Protein AF-A0A950Q450-F1 (afdb_monomer)

Sequence (55 aa):
EGAKTIIHLASSPDVATISGKYFYKCKLDEPTAAAQSDRDAERLWTISRELSGVG

Structure (mmCIF, N/CA/C/O backbone):
data_AF-A0A950Q450-F1
#
_entry.id   AF-A0A950Q450-F1
#
loop_
_atom_site.group_PDB
_atom_site.id
_atom_site.type_symbol
_atom_site.label_atom_id
_atom_site.label_alt_id
_atom_site.label_comp_id
_atom_site.label_asym_id
_atom_site.label_entity_id
_atom_site.label_seq_id
_atom_site.pdbx_PDB_ins_code
_atom_site.Cartn_x
_atom_site.Cartn_y
_atom_site.Cartn_z
_atom_site.occupancy
_atom_site.B_iso_or_equiv
_atom_site.auth_seq_id
_atom_site.auth_comp_id
_atom_site.auth_asym_id
_atom_site.auth_atom_id
_atom_site.pdbx_PDB_model_num
ATOM 1 N N . GLU A 1 1 ? 0.088 -3.729 20.744 1.00 62.09 1 GLU A N 1
ATOM 2 C CA . GLU A 1 1 ? -1.125 -3.846 19.902 1.00 62.09 1 GLU A CA 1
ATOM 3 C C . GLU A 1 1 ? -0.838 -3.460 18.443 1.00 62.09 1 GLU A C 1
ATOM 5 O O . GLU A 1 1 ? -1.134 -2.346 18.039 1.00 62.09 1 GLU A O 1
ATOM 10 N N . GLY A 1 2 ? -0.214 -4.343 17.654 1.00 74.94 2 GLY A N 1
ATOM 11 C CA . GLY A 1 2 ? 0.182 -4.031 16.265 1.00 74.94 2 GLY A CA 1
ATOM 12 C C . GLY A 1 2 ? -0.783 -4.536 15.184 1.00 74.94 2 GLY A C 1
ATOM 13 O O . GLY A 1 2 ? -0.897 -3.929 14.128 1.00 74.94 2 GLY A O 1
ATOM 14 N N . ALA A 1 3 ? -1.524 -5.617 15.450 1.00 87.56 3 ALA A N 1
ATOM 15 C CA . ALA A 1 3 ? -2.331 -6.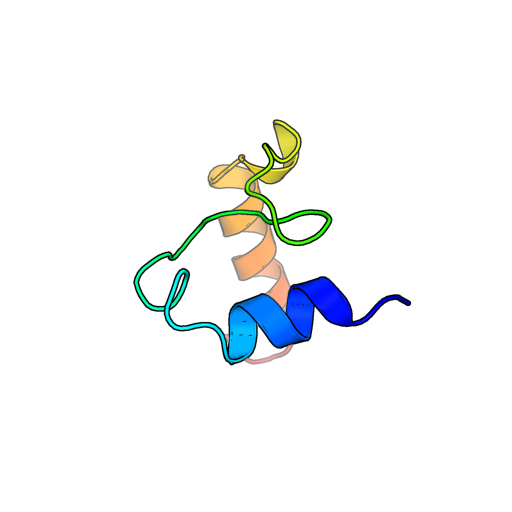308 14.437 1.00 87.56 3 ALA A CA 1
ATOM 16 C C . ALA A 1 3 ? -3.749 -5.740 14.231 1.00 87.56 3 ALA A C 1
ATOM 18 O O . ALA A 1 3 ? -4.477 -6.215 13.365 1.00 87.56 3 ALA A O 1
ATOM 19 N N . LYS A 1 4 ? -4.164 -4.729 15.008 1.00 89.69 4 LYS A N 1
ATOM 20 C CA . LYS 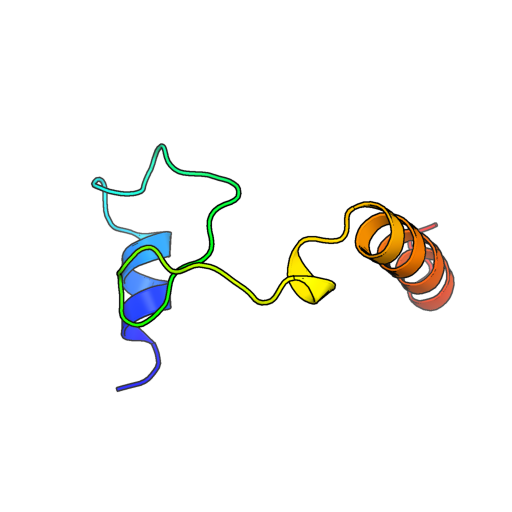A 1 4 ? -5.550 -4.223 15.002 1.00 89.69 4 LYS A CA 1
ATOM 21 C C . LYS A 1 4 ? -6.018 -3.768 13.617 1.00 89.69 4 LYS A C 1
ATOM 23 O O . LYS A 1 4 ? -7.099 -4.159 13.193 1.00 89.69 4 LYS A O 1
ATOM 28 N N . THR A 1 5 ? -5.188 -3.005 12.903 1.00 88.69 5 THR A N 1
ATOM 29 C CA . THR A 1 5 ? -5.510 -2.529 11.547 1.00 88.69 5 THR A CA 1
ATOM 30 C C . THR A 1 5 ? -5.690 -3.690 10.571 1.00 88.69 5 THR A C 1
ATOM 32 O O . THR A 1 5 ? -6.620 -3.675 9.776 1.00 88.69 5 THR A O 1
ATOM 35 N N . ILE A 1 6 ? -4.846 -4.721 10.666 1.00 90.19 6 ILE A N 1
ATOM 36 C CA . ILE A 1 6 ? -4.906 -5.898 9.787 1.00 90.19 6 ILE A CA 1
ATOM 37 C C . ILE A 1 6 ? -6.199 -6.677 10.038 1.00 90.19 6 ILE A C 1
ATOM 39 O O . ILE A 1 6 ? -6.909 -7.005 9.094 1.00 90.19 6 ILE A O 1
ATOM 43 N N . ILE A 1 7 ? -6.538 -6.920 11.309 1.00 90.44 7 ILE A N 1
ATOM 44 C CA . ILE A 1 7 ? -7.776 -7.617 11.683 1.00 90.44 7 ILE A CA 1
ATOM 45 C C . ILE A 1 7 ? -8.998 -6.833 11.186 1.00 90.44 7 ILE A C 1
ATOM 47 O 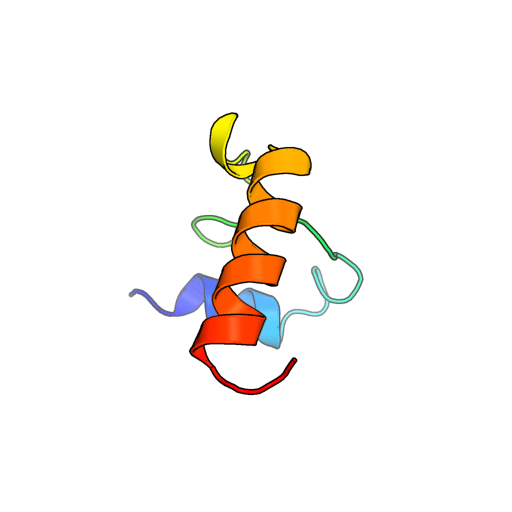O . ILE A 1 7 ? -9.910 -7.428 10.617 1.00 90.44 7 ILE A O 1
ATOM 51 N N . HIS A 1 8 ? -9.000 -5.506 11.344 1.00 87.81 8 HIS A N 1
ATOM 52 C CA . HIS A 1 8 ? -10.079 -4.651 10.854 1.00 87.81 8 HIS A CA 1
ATOM 53 C C . HIS A 1 8 ? -10.241 -4.753 9.330 1.00 87.81 8 HIS A C 1
ATOM 55 O O . HIS A 1 8 ? -11.342 -5.029 8.870 1.00 87.81 8 HIS A O 1
ATOM 61 N N . LEU A 1 9 ? -9.156 -4.634 8.558 1.00 90.69 9 LEU A N 1
ATOM 62 C CA . LEU A 1 9 ? -9.208 -4.739 7.093 1.00 90.69 9 LEU A CA 1
ATOM 63 C C . LEU A 1 9 ? -9.623 -6.127 6.595 1.00 90.69 9 LEU A C 1
ATOM 65 O O . LEU A 1 9 ? -10.288 -6.232 5.571 1.00 90.69 9 LEU A O 1
ATOM 69 N N . ALA A 1 10 ? -9.241 -7.187 7.309 1.00 91.25 10 ALA A N 1
ATOM 70 C CA . ALA A 1 10 ? -9.546 -8.554 6.904 1.00 91.25 10 ALA A CA 1
ATOM 71 C C . ALA A 1 10 ? -10.983 -8.995 7.234 1.00 91.25 10 ALA A C 1
ATOM 73 O O . ALA A 1 10 ? -11.479 -9.927 6.608 1.00 91.25 10 ALA A O 1
ATOM 74 N N . SER A 1 11 ? -11.631 -8.389 8.237 1.00 90.69 11 SER A N 1
ATOM 75 C CA . SER A 1 11 ? -12.892 -8.917 8.792 1.00 90.69 11 SER A CA 1
ATOM 76 C C . SER A 1 11 ? -14.029 -7.911 8.959 1.00 90.69 11 SER A C 1
ATOM 78 O O . SER A 1 11 ? -15.170 -8.332 9.147 1.00 90.69 11 SER A O 1
ATOM 80 N N . SER A 1 12 ? -13.766 -6.602 8.916 1.00 90.31 12 SER A N 1
ATOM 81 C CA . SER A 1 12 ? -14.807 -5.600 9.150 1.00 90.31 12 SER A CA 1
ATOM 82 C C . SER A 1 12 ? -15.680 -5.397 7.903 1.00 90.31 12 SER A C 1
ATOM 84 O O . SER A 1 12 ? -15.152 -5.079 6.836 1.00 90.31 12 SER A O 1
ATOM 86 N N . PRO A 1 13 ? -17.018 -5.501 8.028 1.00 88.81 13 PRO A N 1
ATOM 87 C CA . PRO A 1 13 ? -17.942 -5.174 6.942 1.00 88.81 13 PRO A CA 1
ATOM 88 C C . PRO A 1 13 ? -17.812 -3.724 6.457 1.00 88.81 13 PRO A C 1
ATOM 90 O O . PRO A 1 13 ? -18.030 -3.453 5.279 1.00 88.81 13 PRO A O 1
ATOM 93 N N . ASP A 1 14 ? -17.407 -2.810 7.343 1.00 86.94 14 ASP A N 1
ATOM 94 C CA . ASP A 1 14 ? -17.340 -1.366 7.083 1.00 86.94 14 ASP A CA 1
ATOM 95 C C . ASP A 1 14 ? -16.325 -1.002 5.989 1.00 86.94 14 ASP A C 1
ATOM 97 O O . ASP A 1 14 ? -16.434 0.042 5.347 1.00 86.94 14 ASP A O 1
ATOM 101 N N . VAL A 1 15 ? -15.334 -1.867 5.767 1.00 89.00 15 VAL A N 1
ATOM 102 C CA . VAL A 1 15 ? -14.268 -1.674 4.773 1.00 89.00 15 VAL A CA 1
ATOM 103 C C . VAL A 1 15 ? -14.295 -2.726 3.667 1.00 89.00 15 VAL A C 1
ATOM 105 O O . VAL A 1 15 ? -13.445 -2.695 2.781 1.00 89.00 15 VAL A O 1
ATOM 108 N N . ALA A 1 16 ? -15.290 -3.619 3.660 1.00 90.56 16 ALA A N 1
ATOM 109 C CA . ALA A 1 16 ? -15.361 -4.745 2.726 1.00 90.56 16 ALA A CA 1
ATOM 110 C C . ALA A 1 16 ? -15.434 -4.318 1.248 1.00 90.56 16 ALA A C 1
ATOM 112 O O . ALA A 1 16 ? -14.996 -5.056 0.368 1.00 90.56 16 ALA A O 1
ATOM 113 N N . THR A 1 17 ? -15.970 -3.128 0.961 1.00 91.75 17 THR A N 1
ATOM 114 C CA . THR A 1 17 ? -16.080 -2.581 -0.402 1.00 91.75 17 THR A CA 1
ATOM 115 C C . THR A 1 17 ? -14.977 -1.578 -0.750 1.00 91.75 17 THR A C 1
ATOM 117 O O . THR A 1 17 ? -15.003 -0.997 -1.834 1.00 91.75 17 THR A O 1
ATOM 120 N N . ILE A 1 18 ? -14.026 -1.322 0.154 1.00 91.31 18 ILE A N 1
ATOM 121 C CA . ILE A 1 18 ? -12.964 -0.332 -0.048 1.00 91.31 18 ILE A CA 1
ATOM 122 C C . ILE A 1 18 ? -11.710 -1.044 -0.562 1.00 91.31 18 ILE A C 1
ATOM 124 O O . ILE A 1 18 ? -11.175 -1.932 0.092 1.00 91.31 18 ILE A O 1
ATOM 128 N N . SER A 1 19 ? -11.207 -0.616 -1.721 1.00 90.75 19 SER A N 1
ATOM 129 C CA . SER A 1 19 ? -9.967 -1.127 -2.318 1.00 90.75 19 SER A CA 1
ATOM 130 C C . SER A 1 19 ? -9.037 0.016 -2.728 1.00 90.75 19 SER A C 1
ATOM 132 O O . SER A 1 19 ? -9.479 1.147 -2.940 1.00 90.75 19 SER A O 1
ATOM 134 N N . GLY A 1 20 ? -7.736 -0.275 -2.805 1.00 90.06 20 GLY A N 1
ATOM 135 C CA . GLY A 1 20 ? -6.708 0.672 -3.252 1.00 90.06 20 GLY A CA 1
ATOM 136 C C . GLY A 1 20 ? -6.446 1.836 -2.291 1.00 90.06 20 GLY A C 1
ATOM 137 O O . GLY A 1 20 ? -5.898 2.855 -2.700 1.00 90.06 20 GLY A O 1
ATOM 138 N N . LYS A 1 21 ? -6.865 1.725 -1.025 1.00 93.19 21 LYS A N 1
ATOM 139 C CA . LYS A 1 21 ? -6.654 2.756 -0.002 1.00 93.19 21 LYS A CA 1
ATOM 140 C C . LYS A 1 21 ? -5.628 2.322 1.034 1.00 93.19 21 LYS A C 1
ATOM 142 O O . LYS A 1 21 ? -5.500 1.141 1.345 1.00 93.19 21 LYS A O 1
ATOM 147 N N . TYR A 1 22 ? -4.934 3.304 1.595 1.00 92.81 22 TYR A N 1
ATOM 148 C CA . TYR A 1 22 ? -3.991 3.113 2.685 1.00 92.81 22 TYR A CA 1
ATOM 149 C C . TYR A 1 22 ? -4.676 3.368 4.033 1.00 92.81 22 TYR A C 1
ATOM 151 O O . TYR A 1 22 ? -5.464 4.306 4.170 1.00 92.81 22 TYR A O 1
ATOM 159 N N . PHE A 1 23 ? -4.389 2.518 5.023 1.00 92.50 23 PHE A N 1
ATOM 160 C CA . PHE A 1 23 ? -4.956 2.624 6.364 1.00 92.50 23 PHE A CA 1
ATOM 161 C C . PHE A 1 23 ? -3.872 2.647 7.436 1.00 92.50 23 PHE A C 1
ATOM 163 O O . PHE A 1 23 ? -3.004 1.774 7.490 1.00 92.50 23 PHE A O 1
ATOM 170 N N . TYR A 1 24 ? -4.002 3.583 8.371 1.00 91.44 24 TYR A N 1
ATOM 171 C CA . TYR A 1 24 ? -3.168 3.692 9.558 1.00 91.44 24 TYR A CA 1
ATOM 172 C C . TYR A 1 24 ? -4.052 3.804 10.804 1.00 91.44 24 TYR A C 1
ATOM 174 O O . TYR A 1 24 ? -5.010 4.572 10.847 1.00 91.44 24 TYR A O 1
ATOM 182 N N . LYS A 1 25 ? -3.771 2.984 11.828 1.00 89.12 25 LYS A N 1
ATOM 183 C CA . LYS A 1 25 ? -4.575 2.891 13.067 1.00 89.12 25 LYS A CA 1
ATOM 184 C C . LYS A 1 25 ? -6.090 2.736 12.811 1.00 89.12 25 LYS A C 1
ATOM 186 O O . LYS A 1 25 ? -6.899 3.429 13.425 1.00 89.12 25 LYS A O 1
ATOM 191 N N . CYS A 1 26 ? -6.459 1.821 11.910 1.00 86.06 26 CYS A N 1
ATOM 192 C CA . CYS A 1 26 ? -7.845 1.561 11.483 1.00 86.06 26 CYS A CA 1
ATOM 193 C C . CYS A 1 26 ? -8.569 2.759 10.833 1.00 86.06 26 CYS A C 1
ATOM 195 O O . CYS A 1 26 ? -9.796 2.804 10.840 1.00 86.06 26 CYS A O 1
ATOM 197 N N . LYS A 1 27 ? -7.842 3.736 10.282 1.00 87.81 27 LYS A N 1
ATOM 198 C CA . LYS A 1 27 ? -8.417 4.888 9.572 1.00 87.81 27 LYS A CA 1
ATOM 199 C C . LYS A 1 27 ? -7.748 5.073 8.221 1.00 87.81 27 LYS A C 1
ATOM 201 O O . LYS A 1 27 ? -6.586 4.707 8.076 1.00 87.81 27 LYS A O 1
ATOM 206 N N . LEU A 1 28 ? -8.476 5.653 7.268 1.00 90.56 28 LEU A N 1
ATOM 207 C CA . LEU A 1 28 ? -7.904 6.105 6.003 1.00 90.56 28 LEU A CA 1
ATOM 208 C C . LEU A 1 28 ? -6.849 7.172 6.274 1.00 90.56 28 LEU A C 1
ATOM 210 O O . LEU A 1 28 ? -7.092 8.096 7.052 1.00 90.56 28 LEU A O 1
ATOM 214 N N . ASP A 1 29 ? -5.704 7.0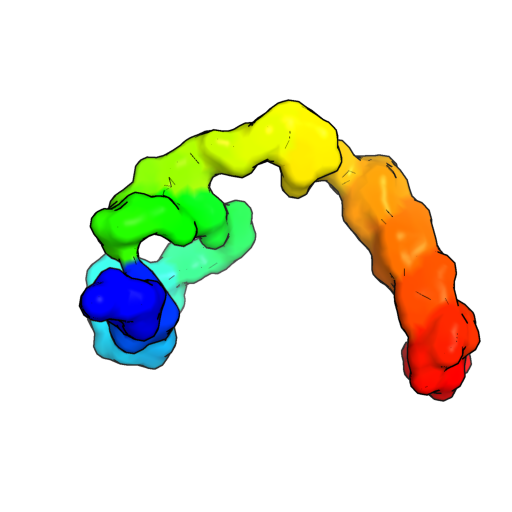23 5.629 1.00 93.38 29 ASP A N 1
ATOM 215 C CA . ASP A 1 29 ? -4.602 7.971 5.716 1.00 93.38 29 ASP A CA 1
ATOM 216 C C . ASP A 1 29 ? -3.965 8.135 4.335 1.00 93.38 29 ASP A C 1
ATOM 218 O O . ASP A 1 29 ? -4.100 7.262 3.469 1.00 93.38 29 ASP A O 1
ATOM 222 N N . GLU A 1 30 ? -3.293 9.259 4.118 1.00 93.69 30 GLU A N 1
ATOM 223 C CA . GLU A 1 30 ? -2.648 9.550 2.845 1.00 93.69 30 GLU A CA 1
ATOM 224 C C . GLU A 1 30 ? -1.180 9.096 2.879 1.00 93.69 30 GLU A C 1
ATOM 226 O O . GLU A 1 30 ? -0.407 9.540 3.734 1.00 93.69 30 GLU A O 1
ATOM 231 N N . PRO A 1 31 ? -0.761 8.189 1.979 1.00 93.06 31 PRO A N 1
ATOM 232 C CA . PRO A 1 31 ? 0.630 7.775 1.903 1.00 93.06 31 PRO A CA 1
ATOM 233 C C . PRO A 1 31 ? 1.489 8.891 1.292 1.00 93.06 31 PRO A C 1
ATOM 235 O O . PRO A 1 31 ? 0.994 9.846 0.698 1.00 93.06 31 PRO A O 1
ATOM 238 N N . THR A 1 32 ? 2.809 8.775 1.407 1.00 94.56 32 THR A N 1
ATOM 239 C CA . THR A 1 32 ? 3.728 9.783 0.858 1.00 94.56 32 THR A CA 1
ATOM 240 C C . THR A 1 32 ? 3.603 9.900 -0.665 1.00 94.56 32 THR A C 1
ATOM 242 O O . THR A 1 32 ? 3.268 8.931 -1.339 1.00 94.56 32 THR A O 1
ATOM 245 N N . ALA A 1 33 ? 3.955 11.059 -1.233 1.00 94.50 33 ALA A N 1
ATOM 246 C CA . ALA A 1 33 ? 3.902 11.275 -2.685 1.00 94.50 33 ALA A CA 1
ATOM 247 C C . ALA A 1 33 ? 4.702 10.225 -3.481 1.00 94.50 33 ALA A C 1
ATOM 249 O O . ALA A 1 33 ? 4.263 9.768 -4.530 1.00 94.50 33 ALA A O 1
ATOM 250 N N . ALA A 1 34 ? 5.850 9.786 -2.952 1.00 93.75 34 ALA A N 1
ATOM 251 C CA . ALA A 1 34 ? 6.645 8.723 -3.565 1.00 93.75 34 ALA A CA 1
ATOM 252 C C . ALA A 1 34 ? 5.902 7.373 -3.597 1.00 93.75 34 ALA A C 1
ATOM 254 O O . ALA A 1 34 ? 6.025 6.629 -4.564 1.00 93.75 34 ALA A O 1
ATOM 255 N N . ALA A 1 35 ? 5.102 7.068 -2.571 1.00 92.25 35 ALA A N 1
ATOM 256 C CA . ALA A 1 35 ? 4.291 5.853 -2.506 1.00 92.25 35 ALA A CA 1
ATOM 257 C C . ALA A 1 35 ? 3.024 5.912 -3.383 1.00 92.25 35 ALA A C 1
ATOM 259 O O . ALA A 1 35 ? 2.360 4.894 -3.548 1.00 92.25 35 ALA A O 1
ATOM 260 N N . GLN A 1 36 ? 2.699 7.079 -3.946 1.00 94.50 36 GLN A N 1
ATOM 261 C CA . GLN A 1 36 ? 1.589 7.286 -4.884 1.00 94.50 36 GLN A CA 1
ATOM 262 C C . GLN A 1 36 ? 2.055 7.336 -6.355 1.00 94.50 36 GLN A C 1
ATOM 264 O O . GLN A 1 36 ? 1.273 7.651 -7.245 1.00 94.50 36 GLN A O 1
ATOM 269 N N . SER A 1 37 ? 3.338 7.077 -6.626 1.00 97.06 37 SER A N 1
ATOM 270 C CA . SER A 1 37 ? 3.921 7.152 -7.969 1.00 97.06 37 SER A CA 1
ATOM 271 C C . SER A 1 37 ? 3.644 5.878 -8.774 1.00 97.06 37 SER A C 1
ATOM 273 O O . SER A 1 37 ? 4.332 4.869 -8.600 1.00 97.06 37 SER A O 1
ATOM 275 N N . ASP A 1 38 ? 2.687 5.936 -9.706 1.00 95.88 38 ASP A N 1
ATOM 276 C CA . ASP A 1 38 ? 2.350 4.808 -10.595 1.00 95.88 38 ASP A CA 1
ATOM 277 C C . ASP A 1 38 ? 3.556 4.344 -11.422 1.00 95.88 38 ASP A C 1
ATOM 279 O O . ASP A 1 38 ? 3.822 3.149 -11.547 1.00 95.88 38 ASP A O 1
ATOM 283 N N . ARG A 1 39 ? 4.362 5.293 -11.912 1.00 97.25 39 ARG A N 1
ATOM 284 C CA . ARG A 1 39 ? 5.586 4.999 -12.670 1.00 97.25 39 ARG A CA 1
ATOM 285 C C . ARG A 1 39 ? 6.569 4.162 -11.854 1.00 97.25 39 ARG A C 1
ATOM 287 O O . ARG A 1 39 ? 7.182 3.227 -12.371 1.00 97.25 39 ARG A O 1
ATOM 294 N N . ASP A 1 40 ? 6.772 4.527 -10.590 1.00 96.81 40 ASP A N 1
ATOM 295 C CA . ASP A 1 40 ? 7.723 3.812 -9.743 1.00 96.81 40 ASP A CA 1
ATOM 296 C C . ASP A 1 40 ? 7.146 2.451 -9.312 1.00 96.81 40 ASP A C 1
ATOM 298 O O . ASP A 1 40 ? 7.901 1.480 -9.232 1.00 96.81 40 ASP A O 1
ATOM 302 N N . ALA A 1 41 ? 5.821 2.344 -9.145 1.00 96.38 41 ALA A N 1
ATOM 303 C CA . ALA A 1 41 ? 5.127 1.078 -8.905 1.00 96.38 41 ALA A CA 1
ATOM 304 C C . ALA A 1 41 ? 5.273 0.095 -10.085 1.00 96.38 41 ALA A C 1
ATOM 306 O O . ALA A 1 41 ? 5.647 -1.063 -9.877 1.00 96.38 41 ALA A O 1
ATOM 307 N N . GLU A 1 42 ? 5.063 0.549 -11.324 1.00 97.00 42 GLU A N 1
ATOM 308 C CA . GLU A 1 42 ? 5.240 -0.264 -12.539 1.00 97.00 42 GLU A CA 1
ATOM 309 C C . GLU A 1 42 ? 6.683 -0.758 -12.699 1.00 97.00 42 GLU A C 1
ATOM 311 O O . GLU A 1 42 ? 6.937 -1.940 -12.978 1.00 97.00 42 GLU A O 1
ATOM 316 N N . ARG A 1 43 ? 7.649 0.144 -12.484 1.00 97.06 43 ARG A N 1
ATOM 317 C CA . ARG A 1 43 ? 9.076 -0.189 -12.536 1.00 97.06 43 ARG A CA 1
ATOM 318 C C . ARG A 1 43 ? 9.437 -1.227 -11.475 1.00 97.06 43 ARG A C 1
ATOM 320 O O . ARG A 1 43 ? 10.130 -2.197 -11.785 1.00 97.06 43 ARG A O 1
ATOM 327 N N . LEU A 1 44 ? 8.964 -1.042 -10.242 1.00 96.56 44 LEU A N 1
ATOM 328 C CA . LEU A 1 44 ? 9.220 -1.962 -9.136 1.00 96.56 44 LEU A CA 1
ATOM 329 C C . LEU A 1 44 ? 8.638 -3.351 -9.411 1.00 96.56 44 LEU A C 1
ATOM 331 O O . LEU A 1 44 ? 9.322 -4.351 -9.189 1.00 96.56 44 LEU A O 1
ATOM 335 N N . TRP A 1 45 ? 7.405 -3.421 -9.916 1.00 96.38 45 TRP A N 1
ATOM 336 C CA . TRP A 1 45 ? 6.757 -4.685 -10.262 1.00 96.38 45 TRP A CA 1
ATOM 337 C C . TRP A 1 45 ? 7.529 -5.445 -11.342 1.00 96.38 45 TRP A C 1
ATOM 339 O O . TRP A 1 45 ? 7.767 -6.642 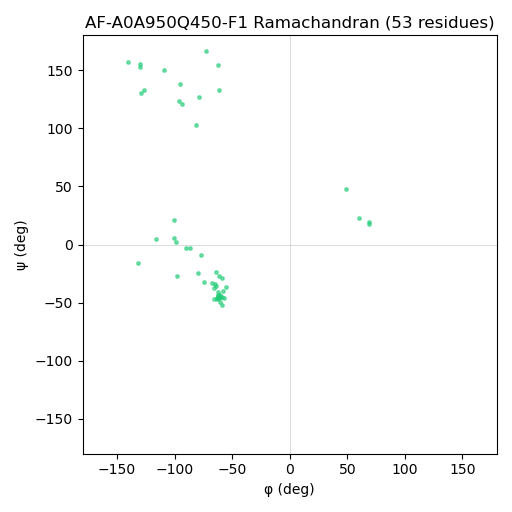-11.200 1.00 96.38 45 TRP A O 1
ATOM 349 N N . THR A 1 46 ? 7.972 -4.753 -12.394 1.00 96.56 46 THR A N 1
ATOM 350 C CA . THR A 1 46 ? 8.744 -5.367 -13.487 1.00 96.56 46 THR A CA 1
ATOM 351 C C . THR A 1 46 ? 10.034 -6.001 -12.971 1.00 96.56 46 THR A C 1
ATOM 353 O O . THR A 1 46 ? 10.231 -7.200 -13.152 1.00 96.56 46 THR A O 1
ATOM 356 N N . ILE A 1 47 ? 10.837 -5.244 -12.219 1.00 97.00 47 ILE A N 1
ATOM 357 C CA . ILE A 1 47 ? 12.094 -5.742 -11.638 1.00 97.00 47 ILE A CA 1
ATOM 358 C C . ILE A 1 47 ? 11.829 -6.898 -10.661 1.00 97.00 47 ILE A C 1
ATOM 360 O O . ILE A 1 47 ? 12.526 -7.908 -10.676 1.00 97.00 47 ILE A O 1
ATOM 364 N N . SER A 1 48 ? 10.807 -6.779 -9.808 1.00 96.88 48 SER A N 1
ATOM 365 C CA . SER A 1 48 ? 10.503 -7.803 -8.799 1.00 96.88 48 SER A CA 1
ATOM 366 C C . SER A 1 48 ? 10.055 -9.121 -9.430 1.00 96.88 48 SER A C 1
ATOM 368 O O . SER A 1 48 ? 10.434 -10.187 -8.943 1.00 96.88 48 SER A O 1
ATOM 370 N N . ARG A 1 49 ? 9.279 -9.067 -10.521 1.00 96.88 49 ARG A N 1
ATOM 371 C CA . ARG A 1 49 ? 8.879 -10.265 -11.272 1.00 96.88 49 ARG A CA 1
ATOM 372 C C . ARG A 1 49 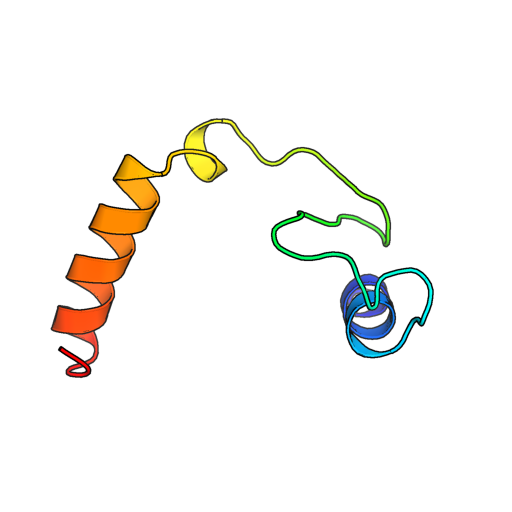? 10.077 -10.989 -11.875 1.00 96.88 49 ARG A C 1
ATOM 374 O O . ARG A 1 49 ? 10.182 -12.202 -11.715 1.00 96.88 49 ARG A O 1
ATOM 381 N N . GLU A 1 50 ? 10.993 -10.246 -12.496 1.00 96.00 50 GLU A N 1
ATOM 382 C CA . GLU A 1 50 ? 12.236 -10.797 -13.054 1.00 96.00 50 GLU A CA 1
ATOM 383 C C . GLU A 1 50 ? 13.093 -11.459 -11.965 1.00 96.00 50 GLU A C 1
ATOM 385 O O . GLU A 1 50 ? 13.551 -12.587 -12.136 1.00 96.00 50 GLU A O 1
ATOM 390 N N . LEU A 1 51 ? 13.250 -10.802 -10.810 1.00 95.75 51 LEU A N 1
ATOM 391 C CA . LEU A 1 51 ? 14.046 -11.323 -9.692 1.00 95.75 51 LEU A CA 1
ATOM 392 C C . LEU A 1 51 ? 13.439 -12.568 -9.032 1.00 95.75 51 LEU A C 1
ATOM 394 O O . LEU A 1 51 ? 14.1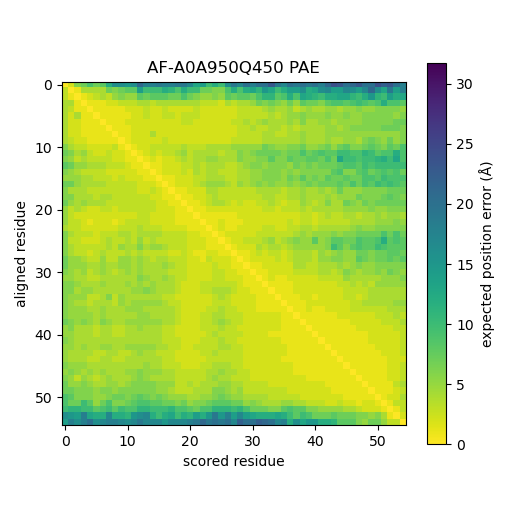77 -13.418 -8.536 1.00 95.75 51 LEU A O 1
ATOM 398 N N . SER A 1 52 ? 12.110 -12.667 -8.987 1.00 94.38 52 SER A N 1
ATOM 399 C CA . SER A 1 52 ? 11.405 -13.793 -8.356 1.00 94.38 52 SER A CA 1
ATOM 400 C C . SER A 1 52 ? 11.122 -14.955 -9.311 1.00 94.38 52 SER A C 1
ATOM 402 O O . SER A 1 52 ? 10.606 -15.982 -8.871 1.00 94.38 52 SER A O 1
ATOM 404 N N . GLY A 1 53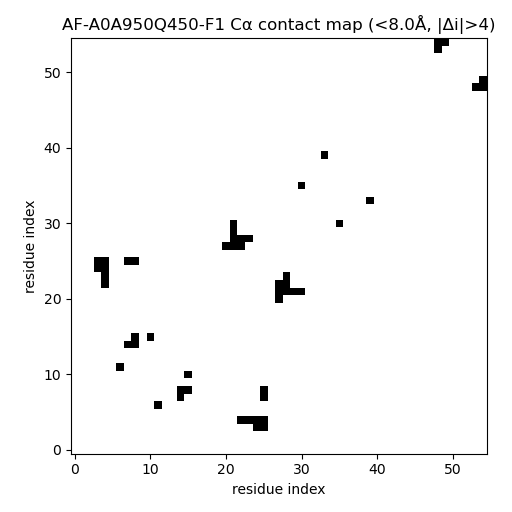 ? 11.472 -14.825 -10.595 1.00 90.69 53 GLY A N 1
ATOM 405 C CA . GLY A 1 53 ? 11.251 -15.865 -11.602 1.00 90.69 53 GLY A CA 1
ATOM 406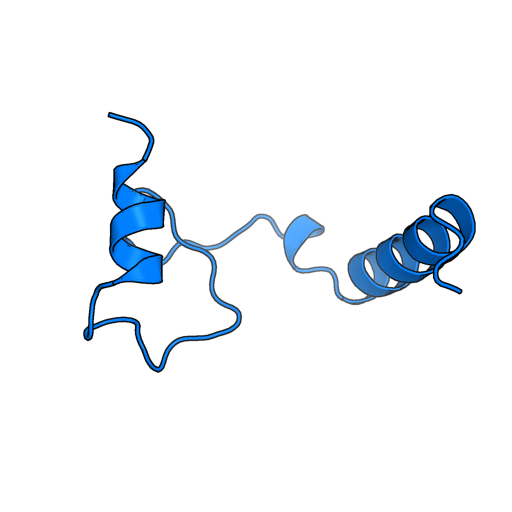 C C . GLY A 1 53 ? 9.774 -16.094 -11.941 1.00 90.69 53 GLY A C 1
ATOM 407 O O . GLY A 1 53 ? 9.426 -17.148 -12.463 1.00 90.69 53 GLY A O 1
ATOM 408 N N . VAL A 1 54 ? 8.907 -15.124 -11.630 1.00 84.56 54 VAL A N 1
ATOM 409 C CA . VAL A 1 54 ? 7.461 -15.148 -11.938 1.00 84.56 54 VAL A CA 1
ATOM 410 C C . VAL A 1 54 ? 7.122 -14.303 -13.178 1.00 84.56 54 VAL A C 1
ATOM 412 O O . VAL A 1 54 ? 5.992 -13.834 -13.326 1.00 84.56 54 VAL A O 1
ATOM 415 N N . GLY A 1 55 ? 8.125 -14.058 -14.026 1.00 65.44 55 GLY A N 1
ATOM 416 C CA . GLY A 1 55 ? 8.039 -13.296 -15.276 1.00 65.44 55 GLY A CA 1
ATOM 417 C C . GLY A 1 55 ? 7.849 -14.171 -16.502 1.00 65.44 55 GLY A C 1
ATOM 418 O O . GLY A 1 55 ? 8.412 -15.287 -16.521 1.00 65.44 55 GLY A O 1
#

Solvent-accessible surface area (backbone atoms only — not comparable to full-atom values): 3605 Å² total; per-residue (Å²): 138,81,59,62,40,58,53,44,68,75,69,37,75,93,47,68,87,66,74,98,73,50,70,53,93,74,34,83,48,85,74,56,74,77,79,67,35,63,70,60,51,54,53,49,50,54,54,50,27,59,75,70,69,76,104

Radius of gyration: 14.69 Å; Cα contacts (8 Å, |Δi|>4): 26; chains: 1; bounding box: 32×27×35 Å

Mean predicted aligned error: 4.43 Å

Foldseek 3Di:
DPCPLVCCCVDPPVCPPPPPFDDDPVDTDDDDPVVVDPVVVVVVVVVVCVVVVVD

Secondary structure (DSSP, 8-state):
--SHHHHHHHH-GGGTT--S--EETTEE-PPPGGGG-HHHHHHHHHHHHHHHT--

pLDDT: mean 91.11, std 6.67, range [62.09, 97.25]